Protein AF-A0A0F9WDL0-F1 (afdb_monomer_lite)

Radius of gyration: 13.8 Å; chains: 1; bounding box: 25×12×44 Å

Sequence (56 aa):
MKFEEYMKTRSEIIERMLWIGCNPDNPDLFKEQSEEGFKLMGELNNLTKQFINDNR

Organism: NCBI:txid412755

Foldseek 3Di:
DDPVVLVVVLVVLVVLLVCAQVCVVDVVSNVVSVVVNVVSVVVNVVSVVVVVVVVD

pLDDT: mean 93.72, std 4.88, range [79.5, 98.19]

Secondary structure (DSSP, 8-state):
--HHHHHHHHHHHHHHHTTTTS-TT-HHHHHHHHHHHHHHHHHHHHHHHHHHHHT-

Structure (mmCIF, N/CA/C/O backbone):
data_AF-A0A0F9WDL0-F1
#
_entry.id   AF-A0A0F9WDL0-F1
#
loop_
_atom_site.group_PDB
_atom_site.id
_atom_site.type_symbol
_atom_site.label_atom_id
_atom_site.label_alt_id
_atom_site.label_comp_id
_atom_site.label_asym_id
_atom_site.label_entity_id
_atom_site.label_seq_id
_atom_site.pdbx_PDB_ins_code
_atom_site.Cartn_x
_atom_site.Cartn_y
_atom_site.Cartn_z
_atom_site.occupancy
_atom_site.B_iso_or_equiv
_atom_site.auth_seq_id
_atom_site.auth_comp_id
_atom_site.auth_asym_id
_atom_site.auth_atom_id
_atom_site.pdbx_PDB_model_num
ATOM 1 N N . MET A 1 1 ? -5.404 2.897 17.036 1.00 92.88 1 MET A N 1
ATOM 2 C CA . MET A 1 1 ? -5.954 3.499 15.800 1.00 92.88 1 MET A CA 1
ATOM 3 C C . MET A 1 1 ? -7.451 3.225 15.732 1.00 92.88 1 MET A C 1
ATOM 5 O O . MET A 1 1 ? -7.854 2.106 16.048 1.00 92.88 1 MET A O 1
ATOM 9 N N . LYS A 1 2 ? -8.282 4.204 15.346 1.00 94.62 2 LYS A N 1
ATOM 10 C CA . LYS A 1 2 ? -9.734 3.979 15.161 1.00 94.62 2 LYS A CA 1
ATOM 11 C C . LYS A 1 2 ? -10.013 3.270 13.827 1.00 94.62 2 LYS A C 1
ATOM 13 O O . LYS A 1 2 ? -9.246 3.415 12.883 1.00 94.62 2 LYS A O 1
ATOM 18 N N . PHE A 1 3 ? -11.130 2.544 13.723 1.00 96.12 3 PHE A N 1
ATOM 19 C CA . PHE A 1 3 ? -11.496 1.818 12.494 1.00 96.12 3 PHE A CA 1
ATOM 20 C C . PHE A 1 3 ? -11.618 2.730 11.260 1.00 96.12 3 PHE A C 1
ATOM 22 O O . PHE A 1 3 ? -11.114 2.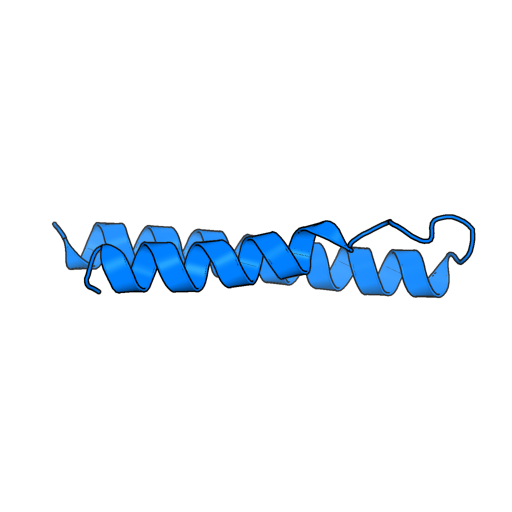392 10.195 1.00 96.12 3 PHE A O 1
ATOM 29 N N . GLU A 1 4 ? -12.239 3.903 11.405 1.00 97.25 4 GLU A N 1
ATOM 30 C CA . GLU A 1 4 ? -12.399 4.869 10.306 1.00 97.25 4 GLU A CA 1
ATOM 31 C C . GLU A 1 4 ? -11.051 5.373 9.772 1.00 97.25 4 GLU A C 1
ATOM 33 O O . GLU A 1 4 ? -10.853 5.469 8.563 1.00 97.25 4 GLU A O 1
ATOM 38 N N . GLU A 1 5 ? -10.108 5.640 10.676 1.00 96.62 5 GLU A N 1
ATOM 39 C CA . GLU A 1 5 ? -8.746 6.066 10.347 1.00 96.62 5 GLU A CA 1
ATOM 40 C C . GLU A 1 5 ? -7.994 4.961 9.595 1.00 96.62 5 GLU A C 1
ATOM 42 O O . GLU A 1 5 ? -7.439 5.212 8.527 1.00 96.62 5 GLU A O 1
ATOM 47 N N . TYR A 1 6 ? -8.074 3.719 10.086 1.00 97.56 6 TYR A N 1
ATOM 48 C CA . TYR A 1 6 ? -7.514 2.551 9.404 1.00 97.56 6 TYR A CA 1
ATOM 49 C C . TYR A 1 6 ? -8.069 2.394 7.981 1.00 97.56 6 TYR A C 1
ATOM 51 O O . TYR A 1 6 ? -7.303 2.225 7.031 1.00 97.56 6 TYR A O 1
ATOM 59 N N . MET A 1 7 ? -9.394 2.475 7.819 1.00 98.06 7 MET A N 1
ATOM 60 C CA . MET A 1 7 ? -10.041 2.324 6.514 1.00 98.06 7 MET A CA 1
ATOM 61 C C . MET A 1 7 ? -9.644 3.432 5.541 1.00 98.06 7 MET A C 1
ATOM 63 O O . MET A 1 7 ? -9.399 3.142 4.367 1.00 98.06 7 MET A O 1
ATOM 67 N N . LYS A 1 8 ? -9.529 4.673 6.025 1.00 97.94 8 LYS A N 1
ATOM 68 C CA . LYS A 1 8 ? -9.072 5.806 5.219 1.00 97.94 8 LYS A CA 1
ATOM 69 C C . LYS A 1 8 ? -7.641 5.589 4.719 1.00 97.94 8 LYS A C 1
ATOM 71 O O . LYS A 1 8 ? -7.433 5.552 3.509 1.00 97.94 8 LYS A O 1
ATOM 76 N N . THR A 1 9 ? -6.683 5.359 5.620 1.00 97.06 9 THR A N 1
ATOM 77 C CA . THR A 1 9 ? -5.269 5.171 5.245 1.00 97.06 9 THR A CA 1
ATOM 78 C C . THR A 1 9 ? -5.078 3.943 4.353 1.00 97.06 9 THR A C 1
ATOM 80 O O . THR A 1 9 ? -4.328 3.986 3.379 1.00 97.06 9 THR A O 1
ATOM 83 N N . ARG A 1 10 ? -5.806 2.850 4.615 1.00 97.19 10 ARG A N 1
ATOM 84 C CA . ARG A 1 10 ? -5.805 1.667 3.743 1.00 97.19 10 ARG A CA 1
ATOM 85 C C . ARG A 1 10 ? -6.271 1.997 2.323 1.00 97.19 10 ARG A C 1
ATOM 87 O O . ARG A 1 10 ? -5.678 1.494 1.371 1.00 97.19 10 ARG A O 1
ATOM 94 N N . SER A 1 11 ? -7.335 2.788 2.175 1.00 97.44 11 SER A N 1
ATOM 95 C CA . SER A 1 11 ? -7.858 3.174 0.860 1.00 97.44 11 SER A CA 1
ATOM 96 C C . SER A 1 11 ? -6.838 3.988 0.065 1.00 97.44 11 SER A C 1
ATOM 98 O O . SER A 1 11 ? -6.634 3.707 -1.111 1.00 97.44 11 SER A O 1
ATOM 100 N N . GLU A 1 12 ? -6.160 4.937 0.714 1.00 96.56 12 GLU A N 1
ATOM 101 C CA . GLU A 1 12 ? -5.130 5.784 0.093 1.00 96.56 12 GLU A CA 1
ATOM 102 C C . GLU A 1 12 ? -3.932 4.954 -0.407 1.00 96.56 12 GLU A C 1
ATOM 104 O O . GLU A 1 12 ? -3.440 5.165 -1.517 1.00 96.56 12 GLU A O 1
ATOM 109 N N . ILE A 1 13 ? -3.483 3.959 0.371 1.00 96.31 13 ILE A N 1
ATOM 110 C CA . ILE A 1 13 ? -2.407 3.048 -0.057 1.00 96.31 13 ILE A CA 1
ATOM 111 C C . ILE A 1 13 ? -2.847 2.217 -1.270 1.00 96.31 13 ILE A C 1
ATOM 113 O O . ILE A 1 13 ? -2.090 2.081 -2.230 1.00 96.31 13 ILE A O 1
ATOM 117 N N . ILE A 1 14 ? -4.072 1.681 -1.254 1.00 95.69 14 ILE A N 1
ATOM 118 C CA . ILE A 1 14 ? -4.601 0.878 -2.368 1.00 95.69 14 ILE A CA 1
ATOM 119 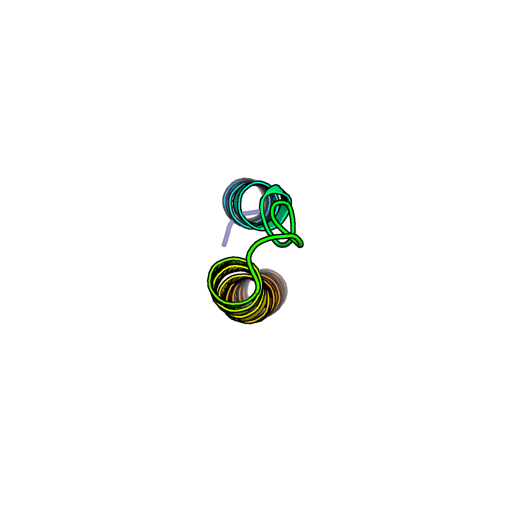C C . ILE A 1 14 ? -4.741 1.715 -3.638 1.00 95.69 14 ILE A C 1
ATOM 121 O O . ILE A 1 14 ? -4.389 1.235 -4.711 1.00 95.69 14 ILE A 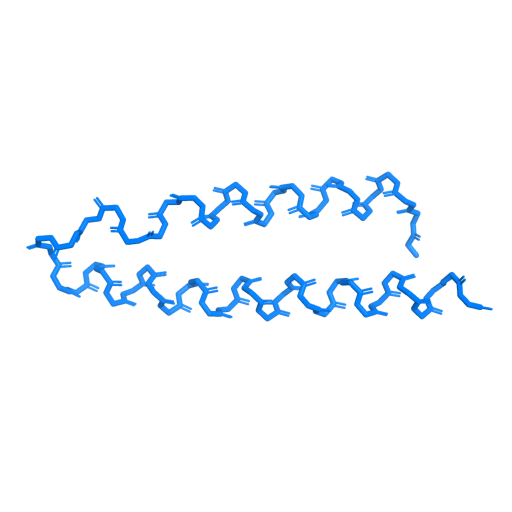O 1
ATOM 125 N N . GLU A 1 15 ? -5.211 2.955 -3.530 1.00 94.38 15 GLU A N 1
ATOM 126 C CA . GLU A 1 15 ? -5.320 3.864 -4.672 1.00 94.38 15 GLU A CA 1
ATOM 127 C C . GLU A 1 15 ? -3.959 4.097 -5.337 1.00 94.38 15 GLU A C 1
ATOM 129 O O . GLU A 1 15 ? -3.844 3.985 -6.557 1.00 94.38 15 GLU A O 1
ATOM 134 N N . ARG A 1 16 ? -2.904 4.326 -4.544 1.00 92.56 16 ARG A N 1
ATOM 135 C CA . ARG A 1 16 ? -1.532 4.442 -5.067 1.00 92.56 16 ARG A CA 1
ATOM 136 C C . ARG A 1 16 ? -1.070 3.163 -5.757 1.00 92.56 16 ARG A C 1
ATOM 138 O O . ARG A 1 16 ? -0.382 3.229 -6.772 1.00 92.56 16 ARG A O 1
ATOM 145 N N . MET A 1 17 ? -1.477 2.004 -5.244 1.00 93.00 17 MET A N 1
ATOM 146 C CA . MET A 1 17 ? -1.098 0.729 -5.839 1.00 93.00 17 MET A CA 1
ATOM 147 C C . MET A 1 17 ? -1.742 0.450 -7.205 1.00 93.00 17 MET A C 1
ATOM 149 O O . MET A 1 17 ? -1.180 -0.319 -7.983 1.00 93.00 17 MET A O 1
ATOM 153 N N . LEU A 1 18 ? -2.893 1.053 -7.521 1.00 88.56 18 LEU A N 1
ATOM 154 C CA . LEU A 1 18 ? -3.600 0.815 -8.791 1.00 88.56 18 LEU A CA 1
ATOM 155 C C . LEU A 1 18 ? -2.791 1.228 -10.026 1.00 88.56 18 LEU A C 1
ATOM 157 O O . LEU A 1 18 ? -3.049 0.725 -11.115 1.00 88.56 18 LEU A O 1
ATOM 161 N N . TRP A 1 19 ? -1.822 2.125 -9.857 1.00 81.81 19 TRP A N 1
ATOM 162 C CA . TRP A 1 19 ? -1.020 2.681 -10.948 1.00 81.81 19 TRP A CA 1
ATOM 163 C C . TRP A 1 19 ? 0.281 1.915 -11.213 1.00 81.81 19 TRP A C 1
ATOM 165 O O . TRP A 1 19 ? 1.025 2.245 -12.141 1.00 81.81 19 TRP A O 1
ATOM 175 N N . ILE A 1 20 ? 0.571 0.893 -10.405 1.00 87.38 20 ILE A N 1
ATOM 176 C CA . ILE A 1 20 ? 1.786 0.093 -10.533 1.00 87.38 20 ILE A CA 1
ATOM 177 C C . ILE A 1 20 ? 1.673 -0.829 -11.741 1.00 87.38 20 ILE A C 1
ATOM 179 O O . ILE A 1 20 ? 0.721 -1.596 -11.870 1.00 87.38 20 ILE A O 1
ATOM 183 N N . GLY A 1 21 ? 2.685 -0.798 -12.606 1.00 79.50 21 GLY A N 1
ATOM 184 C CA . GLY A 1 21 ? 2.769 -1.690 -13.757 1.00 79.50 21 GLY A CA 1
ATOM 185 C C . GLY A 1 21 ? 1.902 -1.266 -14.942 1.00 79.50 21 GLY A C 1
ATOM 186 O O . GLY A 1 21 ? 1.818 -2.008 -15.917 1.00 79.50 21 GLY A O 1
ATOM 187 N N . CYS A 1 22 ? 1.296 -0.073 -14.906 1.00 83.44 22 CYS A N 1
ATOM 188 C CA . CYS A 1 22 ? 0.495 0.460 -16.012 1.00 83.44 22 CYS A CA 1
ATOM 189 C C . CYS A 1 22 ? 1.320 0.862 -17.249 1.00 83.44 22 CYS A C 1
ATOM 191 O O . CYS A 1 22 ? 0.729 1.168 -18.279 1.00 83.44 22 CYS A O 1
ATOM 193 N N . ASN A 1 23 ? 2.657 0.852 -17.172 1.00 82.25 23 ASN A N 1
ATOM 194 C CA . ASN A 1 23 ? 3.552 1.207 -18.281 1.00 82.25 23 ASN A CA 1
ATOM 195 C C . ASN A 1 23 ? 4.597 0.107 -18.562 1.00 82.25 23 ASN A C 1
ATOM 197 O O . ASN A 1 23 ? 5.793 0.351 -18.399 1.00 82.25 23 ASN A O 1
ATOM 201 N N . PRO A 1 24 ? 4.186 -1.110 -18.971 1.00 80.75 24 PRO A N 1
ATOM 202 C CA . PRO A 1 24 ? 5.117 -2.223 -19.187 1.00 80.75 24 PRO A CA 1
ATOM 203 C C . PRO A 1 24 ? 6.087 -1.986 -20.356 1.00 80.75 24 PRO A C 1
ATOM 205 O O . PRO A 1 24 ? 7.167 -2.569 -20.380 1.00 80.75 24 PRO A O 1
ATOM 208 N N . ASP A 1 25 ? 5.733 -1.102 -21.293 1.00 92.00 25 ASP A N 1
ATOM 209 C CA . ASP A 1 25 ? 6.557 -0.766 -22.461 1.00 92.00 25 ASP A CA 1
ATOM 210 C C . ASP A 1 25 ? 7.780 0.104 -22.112 1.00 92.00 25 ASP A C 1
ATOM 212 O O . ASP A 1 25 ? 8.667 0.292 -22.944 1.00 92.00 25 ASP A O 1
ATOM 216 N N . ASN A 1 26 ? 7.850 0.628 -20.881 1.00 93.44 26 ASN A N 1
ATOM 217 C CA . ASN A 1 26 ? 9.004 1.350 -20.352 1.00 93.44 26 ASN A CA 1
ATOM 218 C C . ASN A 1 26 ? 9.608 0.566 -19.166 1.00 93.44 26 ASN A C 1
ATOM 220 O O . ASN A 1 26 ? 9.115 0.695 -18.043 1.00 93.44 26 ASN A O 1
ATOM 224 N N . PRO A 1 27 ? 10.671 -0.236 -19.387 1.00 91.50 27 PRO A N 1
ATOM 225 C CA . PRO A 1 27 ? 11.237 -1.118 -18.364 1.00 91.50 27 PRO A CA 1
ATOM 226 C C . PRO A 1 27 ? 11.741 -0.404 -17.105 1.00 91.50 27 PRO A C 1
ATOM 228 O O . PRO A 1 27 ? 11.582 -0.934 -16.005 1.00 91.50 27 PRO A O 1
ATOM 231 N N . ASP A 1 28 ? 12.325 0.788 -17.252 1.00 93.25 28 ASP A N 1
ATOM 232 C CA . ASP A 1 28 ? 12.849 1.557 -16.120 1.00 93.25 28 ASP A CA 1
ATOM 233 C C . ASP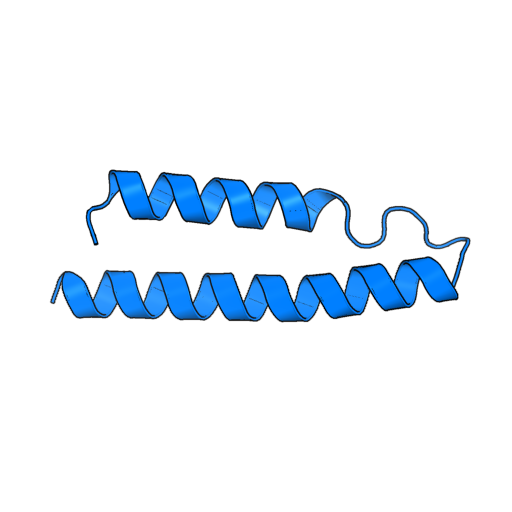 A 1 28 ? 11.698 2.064 -15.245 1.00 93.25 28 ASP A C 1
ATOM 235 O O . ASP A 1 28 ? 11.682 1.832 -14.036 1.00 93.25 28 ASP A O 1
ATOM 239 N N . LEU A 1 29 ? 10.669 2.642 -15.872 1.00 91.50 29 LEU A N 1
ATOM 240 C CA . LEU A 1 29 ? 9.466 3.088 -15.168 1.00 91.50 29 LEU A CA 1
ATOM 241 C C . LEU A 1 29 ? 8.706 1.914 -14.536 1.00 91.50 29 LEU A C 1
ATOM 243 O O . LEU A 1 29 ? 8.239 2.013 -13.404 1.00 91.50 29 LEU A O 1
ATOM 247 N N . PHE A 1 30 ? 8.600 0.782 -15.234 1.00 91.25 30 PHE A N 1
ATOM 248 C CA . PHE A 1 30 ? 7.964 -0.424 -14.704 1.00 91.25 30 PHE A CA 1
ATOM 249 C C . PHE A 1 30 ? 8.688 -0.947 -13.457 1.00 91.25 30 PHE A C 1
ATOM 251 O O . PHE A 1 30 ? 8.043 -1.349 -12.481 1.00 91.25 30 PHE A O 1
ATOM 258 N N . LYS A 1 31 ? 10.026 -0.922 -13.465 1.00 92.25 31 LYS A N 1
ATOM 259 C CA . LYS A 1 31 ? 10.844 -1.292 -12.308 1.00 92.25 31 LYS A CA 1
ATOM 260 C C . LYS A 1 31 ? 10.603 -0.340 -11.137 1.00 92.25 31 LYS A C 1
ATOM 262 O O . LYS A 1 31 ? 10.324 -0.822 -10.041 1.00 92.25 31 LYS A O 1
ATOM 267 N N . GLU A 1 32 ? 10.654 0.972 -11.364 1.00 93.25 32 GLU A N 1
ATOM 268 C CA . GLU A 1 32 ? 10.389 1.983 -10.328 1.00 93.25 32 GLU A CA 1
ATOM 269 C C . GLU A 1 32 ? 8.998 1.805 -9.702 1.00 93.25 32 GLU A C 1
ATOM 271 O O . GLU A 1 32 ? 8.864 1.740 -8.478 1.00 93.25 32 GLU A O 1
ATOM 276 N N . GLN A 1 33 ? 7.970 1.631 -10.538 1.00 93.31 33 GLN 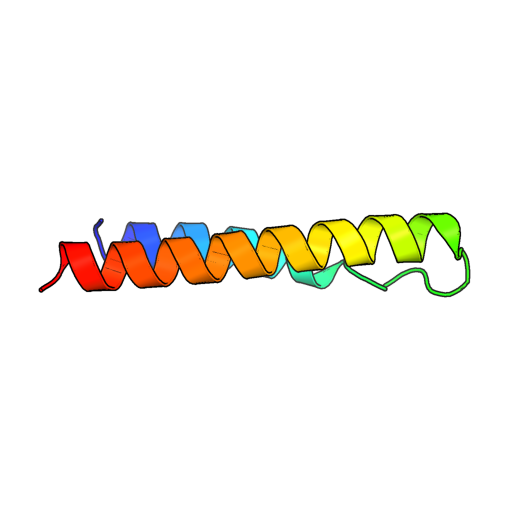A N 1
ATOM 277 C CA . GLN A 1 33 ? 6.601 1.372 -10.091 1.00 93.31 33 GLN A CA 1
ATOM 278 C C . GLN A 1 33 ? 6.501 0.074 -9.279 1.00 93.31 33 GLN A C 1
ATOM 280 O O . GLN A 1 33 ? 5.835 0.030 -8.244 1.00 93.31 33 GLN A O 1
ATOM 285 N N . SER A 1 34 ? 7.174 -0.991 -9.719 1.00 92.12 34 SER A N 1
ATOM 286 C CA . SER A 1 34 ? 7.180 -2.276 -9.011 1.00 92.12 34 SER A CA 1
ATOM 287 C C . SER A 1 34 ? 7.849 -2.164 -7.637 1.00 92.12 34 SER A C 1
ATOM 289 O O . SER A 1 34 ? 7.329 -2.687 -6.651 1.00 92.12 34 SER A O 1
ATOM 291 N N . GLU A 1 35 ? 8.975 -1.452 -7.544 1.00 94.50 35 GLU A N 1
ATOM 292 C CA . GLU A 1 35 ? 9.670 -1.184 -6.279 1.00 94.50 35 GLU A CA 1
ATOM 293 C C . GLU A 1 35 ? 8.817 -0.344 -5.318 1.00 94.50 35 GLU A C 1
ATOM 295 O O . GLU A 1 35 ? 8.772 -0.642 -4.119 1.00 94.50 35 GLU A O 1
ATOM 300 N N . GLU A 1 36 ? 8.107 0.671 -5.820 1.00 94.44 36 GLU A N 1
ATOM 301 C CA . GLU A 1 36 ? 7.116 1.411 -5.030 1.00 94.44 36 GLU A CA 1
ATOM 302 C C . GLU A 1 36 ? 5.993 0.485 -4.542 1.00 94.44 36 GLU A C 1
ATOM 304 O O . GLU A 1 36 ? 5.620 0.524 -3.368 1.00 94.44 36 GLU A O 1
ATOM 309 N N . GLY A 1 37 ? 5.519 -0.421 -5.395 1.00 95.25 37 GLY A N 1
ATOM 310 C CA . GLY A 1 37 ? 4.513 -1.414 -5.037 1.00 95.25 37 GLY A CA 1
ATOM 311 C C . GLY A 1 37 ? 4.881 -2.312 -3.879 1.00 95.25 37 GLY A C 1
ATOM 312 O O . GLY A 1 37 ? 4.080 -2.499 -2.958 1.00 95.25 37 GLY A O 1
ATOM 313 N N . PHE A 1 38 ? 6.105 -2.832 -3.881 1.00 95.31 38 PHE A N 1
ATOM 314 C CA . PHE A 1 38 ? 6.592 -3.633 -2.762 1.00 95.31 38 PHE A CA 1
ATOM 315 C C . PHE A 1 38 ? 6.641 -2.828 -1.459 1.00 95.31 38 PHE A C 1
ATOM 317 O O . PHE A 1 38 ? 6.275 -3.358 -0.406 1.00 95.31 38 PHE A O 1
ATOM 324 N N . LYS A 1 39 ? 7.034 -1.548 -1.518 1.00 96.31 39 LYS A N 1
ATOM 325 C CA . LYS A 1 39 ? 7.035 -0.660 -0.343 1.00 96.31 39 LYS A CA 1
ATOM 326 C C . LYS A 1 39 ? 5.616 -0.443 0.186 1.00 96.31 39 LYS A C 1
ATOM 328 O O . LYS A 1 39 ? 5.378 -0.685 1.368 1.00 96.31 39 LYS A O 1
ATOM 333 N N . LEU A 1 40 ? 4.669 -0.102 -0.689 1.00 96.75 40 LEU A N 1
ATOM 334 C CA . LEU A 1 40 ? 3.264 0.124 -0.324 1.00 96.75 40 LEU A CA 1
ATOM 335 C C . LEU A 1 40 ? 2.601 -1.124 0.272 1.00 96.75 40 LEU A C 1
ATOM 337 O O . LEU A 1 40 ? 1.865 -1.032 1.254 1.00 96.75 40 LEU A O 1
ATOM 341 N N . MET A 1 41 ? 2.916 -2.310 -0.252 1.00 96.19 41 MET A N 1
ATOM 342 C CA . MET A 1 41 ? 2.462 -3.578 0.330 1.00 96.19 41 MET A CA 1
ATOM 343 C C . MET A 1 41 ? 3.009 -3.804 1.744 1.00 96.19 41 MET A C 1
ATOM 345 O O . MET A 1 41 ? 2.288 -4.282 2.627 1.00 96.19 41 MET A O 1
ATOM 349 N N . GLY A 1 42 ? 4.271 -3.441 1.981 1.00 97.69 42 GLY A N 1
ATOM 350 C CA . GLY A 1 42 ? 4.872 -3.453 3.313 1.00 97.69 42 GLY A CA 1
ATOM 351 C C . GLY A 1 42 ? 4.176 -2.487 4.276 1.00 97.69 42 GLY A C 1
ATOM 352 O O . GLY A 1 42 ? 3.841 -2.875 5.398 1.00 97.69 42 GLY A O 1
ATOM 353 N N . GLU A 1 43 ? 3.907 -1.260 3.827 1.00 97.62 43 GLU A N 1
ATOM 354 C CA . GLU A 1 43 ? 3.170 -0.241 4.587 1.00 97.62 43 GLU A CA 1
ATOM 355 C C . GLU A 1 43 ? 1.768 -0.730 4.971 1.00 97.62 43 GLU A C 1
ATOM 357 O O . GLU A 1 43 ? 1.400 -0.678 6.147 1.00 97.62 43 GLU A O 1
ATOM 362 N N . LEU A 1 44 ? 1.021 -1.301 4.020 1.00 97.81 44 LEU A N 1
ATOM 363 C CA . LEU A 1 44 ? -0.317 -1.845 4.259 1.00 97.81 44 LEU A CA 1
ATOM 364 C C . LEU A 1 44 ? -0.314 -2.974 5.304 1.00 97.81 44 LEU A C 1
ATOM 366 O O . LEU A 1 44 ? -1.186 -3.032 6.180 1.00 97.81 44 LEU A O 1
ATOM 370 N N . ASN A 1 45 ? 0.671 -3.872 5.238 1.00 98.19 45 ASN A N 1
ATOM 371 C CA . ASN A 1 45 ? 0.823 -4.956 6.208 1.00 98.19 45 ASN A CA 1
ATOM 372 C C . ASN A 1 45 ? 1.129 -4.420 7.615 1.00 98.19 45 ASN A C 1
ATOM 374 O O . ASN A 1 45 ? 0.543 -4.878 8.597 1.00 98.19 45 ASN A O 1
ATOM 378 N N . ASN A 1 46 ? 2.019 -3.431 7.722 1.00 98.19 46 ASN A N 1
ATOM 379 C CA . ASN A 1 46 ? 2.364 -2.812 9.002 1.00 98.19 46 ASN A CA 1
ATOM 380 C C . ASN A 1 46 ? 1.174 -2.056 9.605 1.00 98.19 46 ASN A C 1
ATOM 382 O O . ASN A 1 46 ? 0.882 -2.247 10.786 1.00 98.19 46 ASN A O 1
ATOM 386 N N . LEU A 1 47 ? 0.441 -1.294 8.788 1.00 98.00 47 LEU A N 1
ATOM 387 C CA . LEU A 1 47 ? -0.805 -0.629 9.177 1.00 98.00 47 LEU A CA 1
ATOM 388 C C . LEU A 1 47 ?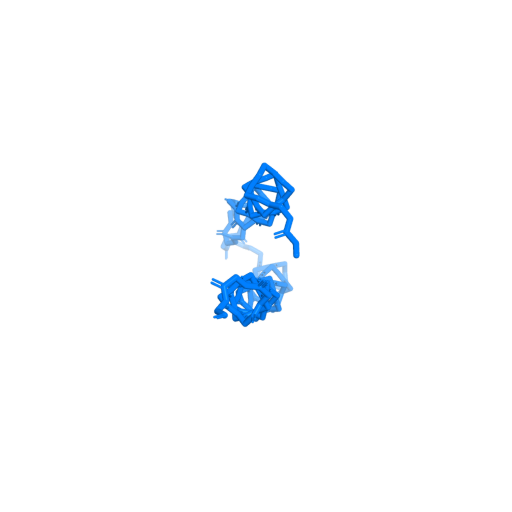 -1.817 -1.634 9.748 1.00 98.00 47 LEU A C 1
ATOM 390 O O . LEU A 1 47 ? -2.385 -1.422 10.818 1.00 98.00 47 LEU A O 1
ATOM 394 N N . THR A 1 48 ? -2.003 -2.764 9.060 1.00 97.56 48 THR A N 1
ATOM 395 C CA . THR A 1 48 ? -2.930 -3.822 9.490 1.00 97.56 48 THR A CA 1
ATOM 396 C C . THR A 1 48 ? -2.506 -4.435 10.826 1.00 97.56 48 THR A C 1
ATOM 398 O O . THR A 1 48 ? -3.333 -4.599 11.724 1.00 97.56 48 THR A O 1
ATOM 401 N N . LYS A 1 49 ? -1.212 -4.738 11.000 1.00 97.75 49 LYS A N 1
ATOM 402 C CA . LYS A 1 49 ? -0.672 -5.254 12.269 1.00 97.75 49 LYS A CA 1
ATOM 403 C C . LYS A 1 49 ? -0.857 -4.262 13.414 1.00 97.75 49 LYS A C 1
ATOM 405 O O . LYS A 1 49 ? -1.238 -4.674 14.507 1.00 97.75 49 LYS A O 1
ATOM 410 N N . GLN A 1 50 ? -0.612 -2.976 13.166 1.00 97.56 50 GLN A N 1
ATOM 411 C CA . GLN A 1 50 ? -0.817 -1.924 14.157 1.00 97.56 50 GLN A CA 1
ATOM 412 C C . GLN A 1 50 ? -2.286 -1.844 14.577 1.00 97.56 50 GLN A C 1
ATOM 414 O O . GLN A 1 50 ? -2.573 -1.882 15.768 1.00 97.56 50 GLN A O 1
ATOM 419 N N . PHE A 1 51 ? -3.220 -1.811 13.621 1.00 98.00 51 PHE A N 1
ATOM 420 C CA . PHE A 1 51 ? -4.649 -1.783 13.932 1.00 98.00 51 PHE A CA 1
ATOM 421 C C . PHE A 1 51 ? -5.076 -2.983 14.789 1.00 98.00 51 PHE A C 1
ATOM 423 O O . PHE A 1 51 ? -5.788 -2.801 15.774 1.00 98.00 51 PHE A O 1
ATOM 430 N N . ILE A 1 52 ? -4.610 -4.194 14.463 1.00 96.94 52 ILE A N 1
ATOM 431 C CA . ILE A 1 52 ? -4.901 -5.399 15.256 1.00 96.94 52 ILE A CA 1
ATOM 432 C C . ILE A 1 52 ? -4.341 -5.279 16.679 1.00 96.94 52 ILE A C 1
ATOM 434 O O . ILE A 1 52 ? -5.040 -5.624 17.627 1.00 96.94 52 ILE A O 1
ATOM 438 N N . ASN A 1 53 ? -3.103 -4.807 16.838 1.00 96.88 53 ASN A N 1
ATOM 439 C CA . ASN A 1 53 ? -2.470 -4.670 18.152 1.00 96.88 53 ASN A CA 1
ATOM 440 C C . ASN A 1 53 ? -3.141 -3.598 19.021 1.00 96.88 53 ASN A C 1
ATOM 442 O O . ASN A 1 53 ? -3.295 -3.811 20.216 1.00 96.88 53 ASN A O 1
ATOM 446 N N . ASP A 1 54 ? -3.568 -2.483 18.426 1.00 95.75 54 ASP A N 1
ATOM 447 C CA . ASP A 1 54 ? -4.233 -1.383 19.135 1.00 95.75 54 ASP A CA 1
ATOM 448 C C . ASP A 1 54 ? -5.666 -1.730 19.593 1.00 95.75 54 ASP A C 1
ATOM 450 O O . ASP A 1 54 ? -6.235 -1.004 20.407 1.00 95.75 54 ASP A O 1
ATOM 454 N N . ASN A 1 55 ? -6.273 -2.785 19.035 1.00 90.19 55 ASN A N 1
ATOM 455 C CA . ASN A 1 55 ? -7.659 -3.202 19.297 1.00 90.19 55 ASN A CA 1
ATOM 456 C C . ASN A 1 55 ? -7.749 -4.614 19.923 1.00 90.19 55 ASN A C 1
ATOM 458 O O . ASN A 1 55 ? -8.793 -5.264 19.834 1.00 90.19 55 ASN A O 1
ATOM 462 N N . ARG A 1 56 ? -6.653 -5.095 20.521 1.00 82.69 56 ARG A N 1
ATOM 463 C CA . ARG A 1 56 ? -6.588 -6.293 21.372 1.00 82.69 56 ARG A CA 1
ATOM 464 C C . ARG A 1 56 ? -6.555 -5.896 22.840 1.00 82.69 56 ARG A C 1
ATOM 466 O O . ARG A 1 56 ? -7.163 -6.644 23.633 1.00 82.69 56 ARG A O 1
#